Protein AF-T0ZSL2-F1 (afdb_monomer)

Radius of gyration: 18.86 Å; Cα contacts (8 Å, |Δi|>4): 238; chains: 1; bounding box: 42×36×49 Å

Organism: NCBI:txid410659

pLDDT: mean 97.15, std 1.71, range [87.56, 98.81]

Sequence (170 aa):
WWSWPEPLREREPAALRRLRHERVARIEQVRAEQFAFFVQWRRLQDYAHAHGVRLFGDLPFYIGPMSAETWTDREQFQLTPEGRPAAVAGVPPDYFCEGGQVWGNPLYDWTAMGRDGFAFWRARVRAQLGRVDLLRVDHFRAFAAHWAIPAGAPDARGGRWCPTPGHEVL

Solvent-accessible surface area (backbone atoms only — not comparable to full-atom values): 9456 Å² total; per-residue (Å²): 88,62,87,46,61,60,52,63,46,73,58,34,68,68,49,50,53,50,48,49,64,78,38,38,70,60,53,51,48,53,50,50,53,51,50,51,51,53,56,53,50,49,54,51,49,54,53,33,48,77,70,76,44,79,47,75,40,78,40,66,70,64,54,62,61,77,37,69,59,55,60,75,48,44,70,47,34,40,50,42,98,64,56,46,52,55,30,18,32,43,40,59,48,49,100,90,34,84,48,31,39,71,69,64,20,38,35,70,25,62,71,52,29,58,75,63,71,34,50,69,61,54,52,53,52,52,56,47,55,75,74,21,78,40,77,45,58,41,73,57,63,39,36,60,36,35,37,45,20,57,54,88,56,96,51,14,70,80,34,44,83,40,80,39,70,32,84,82,73,109

Secondary structure (DSSP, 8-state):
-TTS-HHHHTT-HHHHHHHHHHTHHHHHHHHHHHHHHHHHHHHHHHHHHHTTPPPEEEE-SSPPTTSHHHHH-GGGB-B-TTS-BSEEEEE---SS-TT-EEEEEEPB-HHHHHHTTSHHHHHHHHHHHTT-SEEEETTGGGGTEEEEEETT-SSSTT-EEEE--HHHH-

Foldseek 3Di:
DLPDDPCVQVVPVVVVVVCCVVCVVVVVVVVVVVVVVVVVLVVVCVVCVVVVHFFEEEAEQFDAQPDPCLRPVVLQFCADPSSAAQWFFWAADDPVHNQGDTPRTTHTPLVSCVVVLNVVLVVRVVVVCVRGVHYDYPPLCVQQWTWIGGPPDPGSHRTDTDGHPSVSSD

Structure (mmCIF, N/CA/C/O backbone):
data_AF-T0ZSL2-F1
#
_entry.id   AF-T0ZSL2-F1
#
loop_
_atom_site.group_PDB
_atom_site.id
_atom_site.type_symbol
_atom_site.label_atom_id
_atom_site.label_alt_id
_atom_site.label_comp_id
_atom_site.label_asym_id
_atom_site.label_entity_id
_atom_site.label_seq_id
_atom_site.pdbx_PDB_ins_code
_atom_site.Cartn_x
_atom_site.Cartn_y
_atom_site.Cartn_z
_atom_site.occupancy
_atom_site.B_iso_or_equiv
_atom_site.auth_seq_id
_atom_site.auth_comp_id
_atom_site.auth_asym_id
_atom_site.auth_atom_id
_atom_site.pdbx_PDB_model_num
ATOM 1 N N . TRP A 1 1 ? -2.399 -6.253 -13.277 1.00 94.69 1 TRP A N 1
ATOM 2 C CA . TRP A 1 1 ? -2.410 -5.186 -14.282 1.00 94.69 1 TRP A CA 1
ATOM 3 C C . TRP A 1 1 ? -1.218 -5.283 -15.238 1.00 94.69 1 TRP A C 1
ATOM 5 O O . TRP A 1 1 ? -1.398 -4.980 -16.406 1.00 94.69 1 TRP A O 1
ATOM 15 N N . TRP A 1 2 ? -0.037 -5.771 -14.828 1.00 93.50 2 TRP A N 1
ATOM 16 C CA . TRP A 1 2 ? 1.135 -5.883 -15.724 1.00 93.50 2 TRP A CA 1
ATOM 17 C C . TRP A 1 2 ? 0.959 -6.812 -16.946 1.0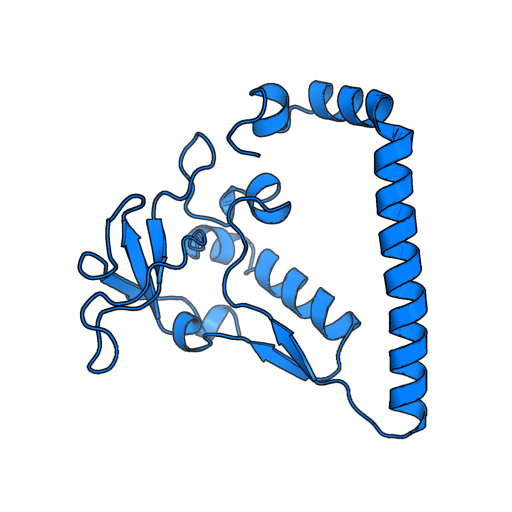0 93.50 2 TRP A C 1
ATOM 19 O O . TRP A 1 2 ? 1.734 -6.735 -17.893 1.00 93.50 2 TRP A O 1
ATOM 29 N N . SER A 1 3 ? -0.043 -7.699 -16.942 1.00 95.06 3 SER A N 1
ATOM 30 C CA . SER A 1 3 ? -0.406 -8.569 -18.074 1.00 95.06 3 SER A CA 1
ATOM 31 C C . SER A 1 3 ? -1.482 -7.980 -18.996 1.00 95.06 3 SER A C 1
ATOM 33 O O . SER A 1 3 ? -1.941 -8.657 -19.913 1.00 95.06 3 SER A O 1
ATOM 35 N N . TRP A 1 4 ? -1.947 -6.758 -18.731 1.00 96.56 4 TRP A N 1
ATOM 36 C CA . TRP A 1 4 ? -2.952 -6.091 -19.556 1.00 96.56 4 TRP A CA 1
ATOM 37 C C . TRP A 1 4 ? -2.354 -5.568 -20.867 1.00 96.56 4 TRP A C 1
ATOM 39 O O . TRP A 1 4 ? -1.136 -5.401 -20.951 1.00 96.56 4 TRP A O 1
ATOM 49 N N . PRO A 1 5 ? -3.200 -5.257 -21.871 1.00 96.75 5 PRO A N 1
ATOM 50 C CA . PRO A 1 5 ? -2.763 -4.512 -23.044 1.00 96.75 5 PRO A CA 1
ATOM 51 C C . PRO A 1 5 ? -2.008 -3.245 -22.639 1.00 96.75 5 PRO A C 1
ATOM 53 O O . PRO A 1 5 ? -2.444 -2.529 -21.732 1.00 96.75 5 PRO A O 1
ATOM 56 N N . GLU A 1 6 ? -0.905 -2.969 -23.330 1.00 96.88 6 GLU A N 1
ATOM 57 C CA . GLU A 1 6 ? 0.022 -1.880 -23.010 1.00 96.88 6 GLU A CA 1
ATOM 58 C C . GLU A 1 6 ? -0.673 -0.525 -22.791 1.00 96.88 6 GLU A C 1
ATOM 60 O O . GLU A 1 6 ? -0.442 0.056 -21.733 1.00 96.88 6 GLU A O 1
ATOM 65 N N . PRO A 1 7 ? -1.645 -0.083 -23.618 1.00 97.62 7 PRO A N 1
ATOM 66 C CA . PRO A 1 7 ? -2.317 1.197 -23.381 1.00 97.62 7 PRO A CA 1
ATOM 67 C C . PRO A 1 7 ? -3.048 1.293 -22.032 1.00 97.62 7 PRO A C 1
ATOM 69 O O . PRO A 1 7 ? -3.185 2.371 -21.458 1.00 97.62 7 PRO A O 1
ATOM 72 N N . LEU A 1 8 ? -3.535 0.168 -21.496 1.00 97.38 8 LEU A N 1
ATOM 73 C CA . LEU A 1 8 ? -4.165 0.117 -20.173 1.00 97.38 8 LEU A CA 1
ATOM 74 C C . LEU A 1 8 ? -3.129 -0.044 -19.059 1.00 97.38 8 LEU A C 1
ATOM 76 O O . LEU A 1 8 ? -3.284 0.550 -17.990 1.00 97.38 8 LEU A O 1
ATOM 80 N N . ARG A 1 9 ? -2.074 -0.827 -19.303 1.00 96.69 9 ARG A N 1
ATOM 81 C CA . ARG A 1 9 ? -0.959 -1.009 -18.367 1.00 96.69 9 ARG A CA 1
ATOM 82 C C . ARG A 1 9 ? -0.239 0.315 -18.105 1.00 96.69 9 ARG A C 1
ATOM 84 O O . ARG A 1 9 ? -0.076 0.679 -16.946 1.00 96.69 9 ARG A O 1
ATOM 91 N N . GLU A 1 10 ? 0.078 1.053 -19.167 1.00 96.12 10 GLU A N 1
ATOM 92 C CA . GLU A 1 10 ? 0.742 2.364 -19.143 1.00 96.12 10 GLU A CA 1
ATOM 93 C C . GLU A 1 10 ? -0.221 3.530 -18.899 1.00 96.12 10 GLU A C 1
ATOM 95 O O . GLU A 1 10 ? 0.191 4.686 -18.855 1.00 96.12 10 GLU A O 1
ATOM 100 N N . ARG A 1 11 ? -1.512 3.237 -18.687 1.00 96.75 11 ARG A N 1
ATOM 101 C CA . ARG A 1 11 ? -2.522 4.228 -18.287 1.00 96.75 11 ARG A CA 1
ATOM 102 C C . ARG A 1 11 ? -2.679 5.365 -19.296 1.00 96.75 11 ARG A C 1
ATOM 104 O O . ARG A 1 11 ? -2.933 6.509 -18.918 1.00 96.75 11 ARG A O 1
ATOM 111 N N . GLU A 1 12 ? -2.601 5.047 -20.583 1.00 98.06 12 GLU A N 1
ATOM 112 C CA . GLU A 1 12 ? -2.779 6.031 -21.641 1.00 98.06 12 GLU A CA 1
ATOM 113 C C . GLU A 1 12 ? -4.151 6.719 -21.518 1.00 98.06 12 GLU A C 1
ATOM 115 O O . GLU A 1 12 ? -5.191 6.043 -21.480 1.00 98.06 12 GLU A O 1
ATOM 120 N N . PRO A 1 13 ? -4.211 8.065 -21.507 1.00 98.31 13 PRO A N 1
ATOM 121 C CA . PRO A 1 13 ? -5.460 8.782 -21.266 1.00 98.31 13 PRO A CA 1
ATOM 122 C C . PRO A 1 13 ? -6.590 8.409 -22.234 1.00 98.31 13 PRO A C 1
ATOM 124 O O . PRO A 1 13 ? -7.752 8.342 -21.831 1.00 98.31 13 PRO A O 1
ATOM 127 N N . ALA A 1 14 ? -6.275 8.153 -23.507 1.00 98.31 14 ALA A N 1
ATOM 128 C CA . ALA A 1 14 ? -7.265 7.754 -24.505 1.00 98.31 14 ALA A CA 1
ATOM 129 C C . ALA A 1 14 ? -7.845 6.358 -24.219 1.00 98.31 14 ALA A C 1
ATOM 131 O O . ALA A 1 14 ? -9.068 6.191 -24.229 1.00 98.31 14 ALA A O 1
ATOM 132 N N . ALA A 1 15 ? -6.991 5.385 -23.892 1.00 98.31 15 ALA A N 1
ATOM 133 C CA . ALA A 1 15 ? -7.405 4.027 -23.555 1.00 98.31 15 ALA A CA 1
ATOM 134 C C . ALA A 1 15 ? -8.255 3.995 -22.275 1.00 98.31 15 ALA A C 1
ATOM 136 O O . ALA A 1 15 ? -9.305 3.352 -22.246 1.00 98.31 15 ALA A O 1
ATOM 137 N N . LEU A 1 16 ? -7.870 4.758 -21.245 1.00 98.12 16 LEU A N 1
ATOM 138 C CA . LEU A 1 16 ? -8.644 4.868 -20.004 1.00 98.12 16 LEU A CA 1
ATOM 139 C C . LEU A 1 16 ? -10.000 5.548 -20.208 1.00 98.12 16 LEU A C 1
ATOM 141 O O . LEU A 1 16 ? -10.999 5.100 -19.641 1.00 98.12 16 LEU A O 1
ATOM 145 N N . ARG A 1 17 ? -10.067 6.609 -21.026 1.00 98.31 17 ARG A N 1
ATOM 146 C CA . ARG A 1 17 ? -11.348 7.240 -21.385 1.00 98.31 17 ARG A CA 1
ATOM 147 C C . ARG A 1 17 ? -12.253 6.255 -22.109 1.00 98.31 17 ARG A C 1
ATOM 149 O O . ARG A 1 17 ? -13.424 6.155 -21.752 1.00 98.31 17 ARG A O 1
ATOM 156 N N . ARG A 1 18 ? -11.726 5.515 -23.084 1.00 98.19 18 ARG A N 1
ATOM 157 C CA . ARG A 1 18 ? -12.486 4.492 -23.809 1.00 98.19 18 ARG A CA 1
ATOM 158 C C . ARG A 1 18 ? -13.008 3.412 -22.859 1.00 98.19 18 ARG A C 1
ATOM 160 O O . ARG A 1 18 ? -14.212 3.179 -22.821 1.00 98.19 18 ARG A O 1
ATOM 167 N N . LEU A 1 19 ? -12.137 2.844 -22.024 1.00 97.50 19 LEU A N 1
ATOM 168 C CA . LEU A 1 19 ? -12.512 1.818 -21.050 1.00 97.50 19 LEU A CA 1
ATOM 169 C C . LEU A 1 19 ? -13.580 2.321 -20.071 1.00 97.50 19 LEU A C 1
ATOM 171 O O . LEU A 1 19 ? -14.507 1.584 -19.743 1.00 97.50 19 LEU A O 1
ATOM 175 N N . ARG A 1 20 ? -13.484 3.580 -19.623 1.00 97.31 20 ARG A N 1
ATOM 176 C CA . ARG A 1 20 ? -14.484 4.195 -18.739 1.00 97.31 20 ARG A CA 1
ATOM 177 C C . ARG A 1 20 ? -15.872 4.226 -19.379 1.00 97.31 20 ARG A C 1
ATOM 179 O O . ARG A 1 20 ? -16.838 3.950 -18.676 1.00 97.31 20 ARG A O 1
ATOM 186 N N . HIS A 1 21 ? -15.972 4.529 -20.674 1.00 97.94 21 HIS A N 1
ATOM 187 C CA . HIS A 1 21 ? -17.248 4.490 -21.394 1.00 97.94 21 HIS A CA 1
ATOM 188 C C . HIS A 1 21 ? -17.732 3.046 -21.586 1.00 97.94 21 HIS A C 1
ATOM 190 O O . HIS A 1 21 ? -18.866 2.729 -21.242 1.00 97.94 21 HIS A O 1
ATOM 196 N N . GLU A 1 22 ? -16.862 2.148 -22.057 1.00 98.25 22 GLU A N 1
ATOM 197 C CA . GLU A 1 22 ? -17.207 0.741 -22.326 1.00 98.25 22 GLU A CA 1
ATOM 198 C C . GLU A 1 22 ? -17.607 -0.042 -21.066 1.00 98.25 22 GLU A C 1
ATOM 200 O O . GLU A 1 22 ? -18.389 -0.990 -21.131 1.00 98.25 22 GLU A O 1
ATOM 205 N N . ARG A 1 23 ? -17.055 0.327 -19.905 1.00 97.94 23 ARG A N 1
ATOM 206 C CA . ARG A 1 23 ? -17.269 -0.356 -18.622 1.00 97.94 23 ARG A CA 1
ATOM 207 C C . ARG A 1 23 ? -18.025 0.496 -17.609 1.00 97.94 23 ARG A C 1
ATOM 209 O O . ARG A 1 23 ? -17.987 0.171 -16.423 1.00 97.94 23 ARG A O 1
ATOM 216 N N . VAL A 1 24 ? -18.731 1.542 -18.051 1.00 98.38 24 VAL A N 1
ATOM 217 C CA . VAL A 1 24 ? -19.424 2.491 -17.163 1.00 98.38 24 VAL A CA 1
ATOM 218 C C . VAL A 1 24 ? -20.317 1.782 -16.145 1.00 98.38 24 VAL A C 1
ATOM 2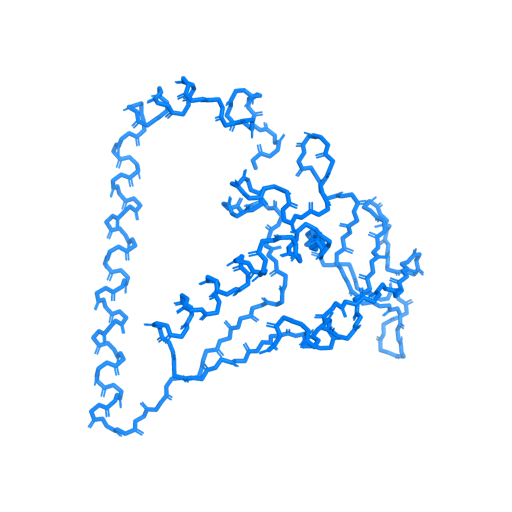20 O O . VAL A 1 24 ? -20.169 2.017 -14.952 1.00 98.38 24 VAL A O 1
ATOM 223 N N . ALA A 1 25 ? -21.140 0.821 -16.577 1.00 98.44 25 ALA A N 1
ATOM 224 C CA . ALA A 1 25 ? -22.030 0.081 -15.683 1.00 98.44 25 ALA A CA 1
ATOM 225 C C . ALA A 1 25 ? -21.263 -0.666 -14.577 1.00 98.44 25 ALA A C 1
ATOM 227 O O . ALA A 1 25 ? -21.647 -0.617 -13.412 1.00 98.44 25 ALA A O 1
ATOM 228 N N . ARG A 1 26 ? -20.136 -1.310 -14.917 1.00 98.44 26 ARG A N 1
ATOM 229 C CA . ARG A 1 26 ? -19.309 -2.026 -13.935 1.00 98.44 26 ARG A CA 1
ATOM 230 C C . ARG A 1 26 ? -18.594 -1.066 -12.986 1.00 98.44 26 ARG A C 1
ATOM 232 O O . ARG A 1 26 ? -18.475 -1.364 -11.803 1.00 98.44 26 ARG A O 1
ATOM 239 N N . ILE A 1 27 ? -18.117 0.070 -13.490 1.00 98.31 27 ILE A N 1
ATOM 240 C CA . ILE A 1 27 ? -17.470 1.102 -12.671 1.00 98.31 27 ILE A CA 1
ATOM 241 C C . ILE A 1 27 ? -18.474 1.696 -11.679 1.00 98.31 27 ILE A C 1
ATOM 243 O O . ILE A 1 27 ? -18.154 1.813 -10.499 1.00 98.31 27 ILE A O 1
ATOM 247 N N . GLU A 1 28 ? -19.684 2.027 -12.132 1.00 98.50 28 GLU A N 1
ATOM 248 C CA . GLU A 1 28 ? -20.743 2.542 -11.260 1.00 98.50 28 GLU A CA 1
ATOM 249 C C . GLU A 1 28 ? -21.205 1.500 -10.242 1.00 98.50 28 GLU A C 1
ATOM 251 O O . GLU A 1 28 ? -21.417 1.840 -9.081 1.00 98.50 28 GLU A O 1
ATOM 256 N N . GLN A 1 29 ? -21.255 0.220 -10.618 1.00 98.69 29 GLN A N 1
ATOM 257 C CA . GLN A 1 29 ? -21.521 -0.851 -9.662 1.00 98.69 29 GLN A CA 1
ATOM 258 C C . GLN A 1 29 ? -20.465 -0.885 -8.544 1.00 98.69 29 GLN A C 1
ATOM 260 O O . GLN A 1 29 ? -20.823 -0.857 -7.371 1.00 98.69 29 GLN A O 1
ATOM 265 N N . VAL A 1 30 ? -19.170 -0.885 -8.883 1.00 98.56 30 VAL A N 1
ATOM 266 C CA . VAL A 1 30 ? -18.093 -0.880 -7.874 1.00 98.56 30 VAL A CA 1
ATOM 267 C C . VAL A 1 30 ? -18.153 0.384 -7.008 1.00 98.56 30 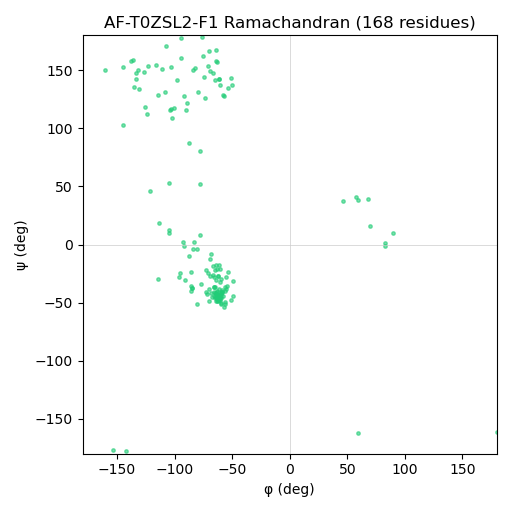VAL A C 1
ATOM 269 O O . VAL A 1 30 ? -17.943 0.316 -5.799 1.00 98.56 30 VAL A O 1
ATOM 272 N N . ARG A 1 31 ? -18.484 1.545 -7.588 1.00 98.56 31 ARG A N 1
ATOM 273 C CA . ARG A 1 31 ? -18.694 2.791 -6.830 1.00 98.56 31 ARG A CA 1
ATOM 274 C C . ARG A 1 31 ? -19.849 2.666 -5.840 1.00 98.56 31 ARG A C 1
ATOM 276 O O . ARG A 1 31 ? -19.691 3.075 -4.693 1.00 98.56 31 ARG A O 1
ATOM 283 N N . ALA A 1 32 ? -20.971 2.085 -6.260 1.00 98.75 32 ALA A N 1
ATOM 284 C CA . ALA A 1 32 ? -22.125 1.850 -5.401 1.00 98.75 32 ALA A CA 1
ATOM 285 C C . ALA A 1 32 ? -21.803 0.861 -4.269 1.00 98.75 32 ALA A C 1
ATOM 287 O O . ALA A 1 32 ? -22.173 1.109 -3.123 1.00 98.75 32 ALA A O 1
ATOM 288 N N . GLU A 1 33 ? -21.060 -0.210 -4.560 1.00 98.81 33 GLU A N 1
ATOM 289 C CA . GLU A 1 33 ? -20.581 -1.179 -3.564 1.00 98.81 33 GLU A CA 1
ATOM 290 C C . GLU A 1 33 ? -19.680 -0.503 -2.517 1.00 98.81 33 GLU A C 1
ATOM 292 O O . GLU A 1 33 ? -19.899 -0.659 -1.314 1.00 98.81 33 GLU A O 1
ATOM 297 N N . GLN A 1 34 ? -18.71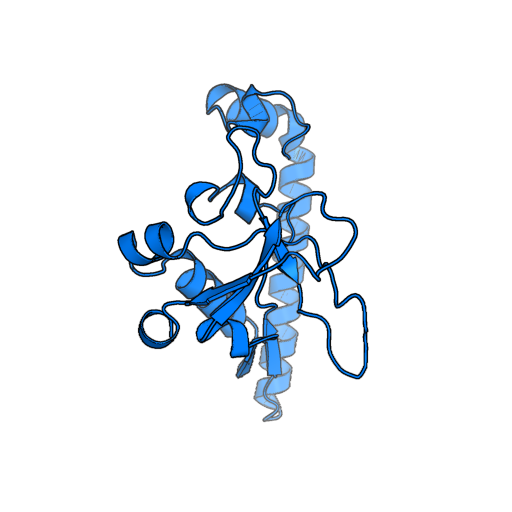1 0.311 -2.953 1.00 98.56 34 GLN A N 1
ATOM 298 C CA . GLN A 1 34 ? -17.857 1.080 -2.042 1.00 98.56 34 GLN A CA 1
ATOM 299 C C . GLN A 1 34 ? -18.674 2.083 -1.219 1.00 98.56 34 GLN A C 1
ATOM 301 O O . GLN A 1 34 ? -18.515 2.147 -0.002 1.00 98.56 34 GLN A O 1
ATOM 306 N N . PHE A 1 35 ? -19.588 2.831 -1.843 1.00 98.62 35 PHE A N 1
ATOM 307 C CA . PHE A 1 35 ? -20.475 3.758 -1.138 1.00 98.62 35 PHE A CA 1
ATOM 308 C C . PHE A 1 35 ? -21.286 3.044 -0.049 1.00 98.62 35 PHE A C 1
ATOM 310 O O . PHE A 1 35 ? -21.284 3.483 1.101 1.00 98.62 35 PHE A O 1
ATOM 317 N N . ALA A 1 36 ? -21.922 1.918 -0.381 1.00 98.81 36 ALA A N 1
ATOM 318 C CA . ALA A 1 36 ? -22.697 1.129 0.570 1.00 98.81 36 ALA A CA 1
ATOM 319 C C . ALA A 1 36 ? -21.835 0.645 1.745 1.00 98.81 36 ALA A C 1
ATOM 321 O O . ALA A 1 36 ? -22.251 0.791 2.897 1.00 98.81 36 ALA A O 1
ATOM 322 N N . PHE A 1 37 ? -20.622 0.151 1.470 1.00 98.69 37 PHE A N 1
ATOM 323 C CA . PHE A 1 37 ? -19.660 -0.228 2.505 1.00 98.69 37 PHE A CA 1
ATOM 324 C C . PHE A 1 37 ? -19.368 0.938 3.456 1.00 98.69 37 PHE A C 1
ATOM 326 O O . PHE A 1 37 ? -19.510 0.788 4.666 1.00 98.69 37 PHE A O 1
ATOM 333 N N . PHE A 1 38 ? -19.021 2.119 2.934 1.00 98.19 38 PHE A N 1
ATOM 334 C CA . PHE A 1 38 ? -18.683 3.271 3.775 1.00 98.19 38 PHE A CA 1
ATOM 335 C C . PHE A 1 38 ? -19.871 3.794 4.585 1.00 98.19 38 PHE A C 1
ATOM 337 O O . PHE A 1 38 ? -19.690 4.182 5.739 1.00 98.19 38 PHE A O 1
ATOM 344 N N . VAL A 1 39 ? -21.084 3.771 4.023 1.00 98.56 39 VAL A N 1
ATOM 345 C CA . VAL A 1 39 ? -22.308 4.144 4.750 1.00 98.56 39 VAL A CA 1
ATOM 346 C C . VAL A 1 39 ? -22.550 3.196 5.921 1.00 98.56 39 VAL A C 1
ATOM 348 O O . VAL A 1 39 ? -22.810 3.643 7.038 1.00 98.56 39 VAL A O 1
ATOM 351 N N . GLN A 1 40 ? -22.465 1.887 5.685 1.00 98.75 40 GLN A N 1
ATOM 352 C CA . GLN A 1 40 ? -22.691 0.888 6.727 1.00 98.75 40 GLN A CA 1
ATOM 353 C C . GLN A 1 40 ? -21.579 0.908 7.780 1.00 98.75 40 GLN A C 1
ATOM 355 O O . GLN A 1 40 ? -21.869 0.868 8.974 1.00 98.75 40 GLN A O 1
ATOM 360 N N . TRP A 1 41 ? -20.323 1.044 7.352 1.00 98.62 41 TRP A N 1
ATOM 361 C CA . TRP A 1 41 ? -19.175 1.125 8.248 1.00 98.62 41 TRP A CA 1
ATOM 362 C C . TRP A 1 41 ? -19.244 2.347 9.164 1.00 98.62 41 TRP A C 1
ATOM 364 O O . TRP A 1 41 ? -19.022 2.221 10.365 1.00 98.62 41 TRP A O 1
ATOM 374 N N . ARG A 1 42 ? -19.619 3.520 8.630 1.00 98.31 42 ARG A N 1
ATOM 375 C CA . ARG A 1 42 ? -19.805 4.721 9.453 1.00 98.31 42 ARG A CA 1
ATOM 376 C C . ARG A 1 42 ? -20.889 4.506 10.508 1.00 98.31 42 ARG A C 1
ATOM 378 O O . ARG A 1 42 ? -20.640 4.786 11.670 1.00 98.31 42 ARG A O 1
ATOM 385 N N . ARG A 1 43 ? -22.041 3.932 10.138 1.00 98.62 43 ARG A N 1
ATOM 386 C CA . ARG A 1 43 ? -23.117 3.622 11.101 1.00 98.62 43 ARG A CA 1
ATOM 387 C C . ARG A 1 43 ? -22.649 2.686 12.218 1.00 98.62 43 ARG A C 1
ATOM 389 O O . ARG A 1 43 ? -23.021 2.886 13.369 1.00 98.62 43 ARG A O 1
ATOM 396 N N . LEU A 1 44 ? -21.841 1.678 11.884 1.00 98.62 44 LEU A N 1
ATOM 397 C CA . LEU A 1 44 ? -21.248 0.777 12.872 1.00 98.62 44 LEU A CA 1
ATOM 398 C C . LEU A 1 44 ? -20.287 1.521 13.806 1.00 98.62 44 LEU A C 1
ATOM 400 O O . LEU A 1 44 ? -20.343 1.323 15.018 1.00 98.62 44 LEU A O 1
ATOM 404 N N . GLN A 1 45 ? -19.424 2.374 13.253 1.00 98.31 45 GLN A N 1
ATOM 405 C CA . GLN A 1 45 ? -18.487 3.173 14.036 1.00 98.31 45 GLN A CA 1
ATOM 406 C C . GLN A 1 45 ? -19.221 4.134 14.978 1.00 98.31 45 GLN A C 1
ATOM 408 O O . GLN A 1 45 ? -18.923 4.143 16.168 1.00 98.31 45 GLN A O 1
ATOM 413 N N . ASP A 1 46 ? -20.228 4.857 14.484 1.00 98.50 46 ASP A N 1
ATOM 414 C CA . ASP A 1 46 ? -21.044 5.771 15.290 1.00 98.50 46 ASP A CA 1
ATOM 415 C C . ASP A 1 46 ? -21.741 5.019 16.437 1.00 98.50 46 ASP A C 1
ATOM 417 O O . ASP A 1 46 ? -21.767 5.485 17.577 1.00 98.50 46 ASP A O 1
ATOM 421 N N . TYR A 1 47 ? -22.262 3.818 16.161 1.00 98.75 47 TYR A N 1
ATOM 422 C CA . TYR A 1 47 ? -22.863 2.962 17.183 1.00 98.75 47 TYR A CA 1
ATOM 423 C C . TYR A 1 47 ? -21.840 2.508 18.231 1.00 98.75 47 TYR A C 1
ATOM 425 O O . TYR A 1 47 ? -22.123 2.571 19.427 1.00 98.75 47 TYR A O 1
ATOM 433 N N . ALA A 1 48 ? -20.650 2.071 17.809 1.00 98.69 48 ALA A N 1
ATOM 434 C CA . ALA A 1 48 ? -19.573 1.689 18.719 1.00 98.69 48 ALA A CA 1
ATOM 435 C C . ALA A 1 48 ? -19.169 2.869 19.621 1.00 98.69 48 ALA A C 1
ATOM 437 O O . ALA A 1 48 ? -19.105 2.723 20.844 1.00 98.69 48 ALA A O 1
ATOM 438 N N . HIS A 1 49 ? -18.998 4.056 19.036 1.00 98.44 49 HIS A N 1
ATOM 439 C CA . HIS A 1 49 ? -18.644 5.285 19.748 1.00 98.44 49 HIS A CA 1
ATOM 440 C C . HIS A 1 49 ? -19.715 5.708 20.753 1.00 98.44 49 HIS A C 1
ATOM 442 O O . HIS A 1 49 ? -19.375 6.060 21.882 1.00 98.44 49 HIS A O 1
ATOM 448 N N . ALA A 1 50 ? -20.999 5.591 20.399 1.00 98.69 50 ALA A N 1
ATOM 449 C CA . ALA A 1 50 ? -22.112 5.856 21.315 1.00 98.69 50 ALA A CA 1
ATOM 450 C C . ALA A 1 50 ? -22.108 4.943 22.559 1.00 98.69 50 ALA A C 1
ATOM 452 O O . ALA A 1 50 ? -22.676 5.305 23.586 1.00 98.69 50 ALA A O 1
ATOM 453 N N . HIS A 1 51 ? -21.434 3.791 22.488 1.00 98.69 51 HIS A N 1
ATOM 454 C CA . HIS A 1 51 ? -21.268 2.841 23.592 1.00 98.69 51 HIS A CA 1
ATOM 455 C C . HIS A 1 51 ? -19.858 2.871 24.208 1.00 98.69 51 HIS A C 1
ATOM 457 O O . HIS A 1 51 ? -19.492 1.970 24.960 1.00 98.69 51 HIS A O 1
ATOM 463 N N . GLY A 1 52 ? -19.043 3.883 23.890 1.00 98.50 52 GLY A N 1
ATOM 464 C CA . GLY A 1 52 ? -17.680 4.015 24.413 1.00 98.50 52 GLY A CA 1
ATOM 465 C C . GLY A 1 52 ? -16.688 2.973 23.877 1.00 98.50 52 GLY A C 1
ATOM 466 O O . GLY A 1 52 ? -15.608 2.806 24.443 1.00 98.50 52 GLY A O 1
ATOM 467 N N . VAL A 1 53 ? -17.027 2.272 22.792 1.00 98.69 53 VAL A N 1
ATOM 468 C CA . VAL A 1 53 ? -16.164 1.275 22.147 1.00 98.69 53 VAL A CA 1
ATOM 469 C C . VAL A 1 53 ? -15.338 1.947 21.056 1.00 98.69 53 VAL A C 1
ATOM 471 O O . VAL A 1 53 ? -15.885 2.586 20.163 1.00 98.69 53 VAL A O 1
ATOM 474 N N . ARG A 1 54 ? -14.014 1.761 21.100 1.00 98.38 54 ARG A N 1
ATOM 475 C CA . ARG A 1 54 ? -13.092 2.191 20.038 1.00 98.38 54 ARG A CA 1
ATOM 476 C C . ARG A 1 54 ? -12.754 1.034 19.106 1.00 98.38 54 ARG A C 1
ATOM 478 O O . ARG A 1 54 ? -12.544 -0.090 19.559 1.00 98.38 54 ARG A O 1
ATOM 485 N N . LEU A 1 55 ? -12.658 1.323 17.816 1.00 98.50 55 LEU A N 1
ATOM 486 C CA . LEU A 1 55 ? -12.295 0.366 16.780 1.00 98.50 55 LEU A CA 1
ATOM 487 C C . LEU A 1 55 ? -10.777 0.347 16.590 1.00 98.50 55 LEU A C 1
ATOM 489 O O . LEU A 1 55 ? -10.167 1.367 16.263 1.00 98.50 55 LEU A O 1
ATOM 493 N N . PHE A 1 56 ? -10.174 -0.828 16.763 1.00 98.44 56 PHE A N 1
ATOM 494 C CA . PHE A 1 56 ? -8.757 -1.059 16.498 1.00 98.44 56 PHE A CA 1
ATOM 495 C C . PHE A 1 56 ? -8.597 -1.780 15.159 1.00 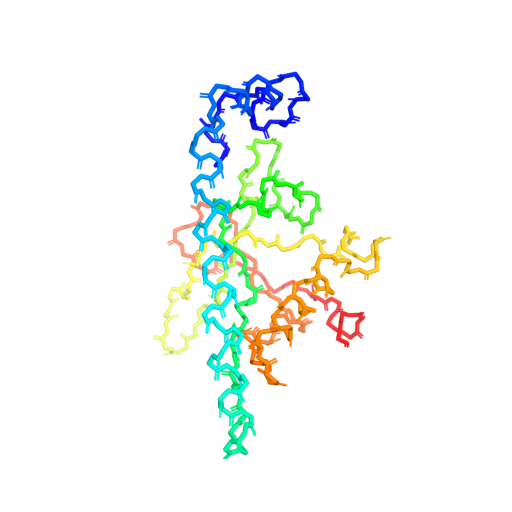98.44 56 PHE A C 1
ATOM 497 O O . PHE 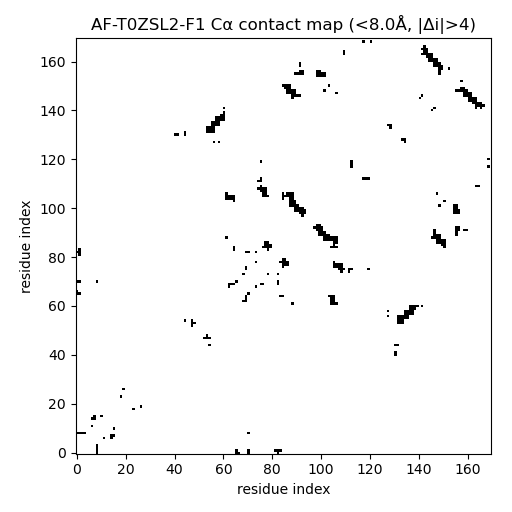A 1 56 ? -8.972 -2.943 15.025 1.00 98.44 56 PHE A O 1
ATOM 504 N N . GLY A 1 57 ? -8.090 -1.065 14.157 1.00 98.12 57 GLY A N 1
ATOM 505 C CA . GLY A 1 57 ? -7.855 -1.603 12.824 1.00 98.12 57 GLY A CA 1
ATOM 506 C C . GLY A 1 57 ? -6.437 -2.106 12.616 1.00 98.12 57 GLY A C 1
ATOM 507 O O . GLY A 1 57 ? -5.559 -1.970 13.468 1.00 98.12 57 GLY A O 1
ATOM 508 N N . ASP A 1 58 ? -6.220 -2.640 11.422 1.00 98.25 58 ASP A N 1
ATOM 509 C CA . ASP A 1 58 ? -4.957 -3.227 11.008 1.00 98.25 58 ASP A CA 1
ATOM 510 C C . ASP A 1 58 ? -4.584 -2.760 9.601 1.00 98.25 58 ASP A C 1
ATOM 512 O O . ASP A 1 58 ? -5.423 -2.705 8.696 1.00 98.25 58 ASP A O 1
ATOM 516 N N . LEU A 1 59 ? -3.321 -2.389 9.431 1.00 97.69 59 LEU A N 1
ATOM 517 C CA . LEU A 1 59 ? -2.753 -1.922 8.183 1.00 97.69 59 LEU A CA 1
ATOM 518 C C . LEU A 1 59 ? -1.559 -2.789 7.818 1.00 97.69 59 LEU A C 1
ATOM 520 O O . LEU A 1 59 ? -0.512 -2.665 8.460 1.00 97.69 59 LEU A O 1
ATOM 524 N N . PRO A 1 60 ? -1.667 -3.586 6.744 1.00 98.06 60 PRO A N 1
ATOM 525 C CA . PRO A 1 60 ? -0.524 -4.350 6.316 1.00 98.06 60 PRO A CA 1
ATOM 526 C C . PRO A 1 60 ? 0.662 -3.491 5.912 1.00 98.06 60 PRO A C 1
ATOM 528 O O . PRO A 1 60 ? 0.456 -2.445 5.303 1.00 98.06 60 PRO A O 1
ATOM 531 N N . PHE A 1 61 ? 1.903 -3.876 6.200 1.00 97.94 61 PHE A N 1
ATOM 532 C CA . PHE A 1 61 ? 3.038 -3.040 5.817 1.00 97.94 61 PHE A CA 1
ATOM 533 C C . PHE A 1 61 ? 3.119 -2.928 4.305 1.00 97.94 61 PHE A C 1
ATOM 535 O O . PHE A 1 61 ? 3.179 -1.818 3.788 1.00 97.94 61 PHE A O 1
ATOM 542 N N . TYR A 1 62 ? 3.047 -4.056 3.601 1.00 98.19 62 TYR A N 1
ATOM 543 C CA . TYR A 1 62 ? 3.144 -4.121 2.149 1.00 98.19 62 TYR A CA 1
ATOM 544 C C . TYR A 1 62 ? 1.782 -4.116 1.451 1.00 98.19 62 TYR A C 1
ATOM 546 O O . TYR A 1 62 ? 0.741 -4.428 2.030 1.00 98.19 62 TYR A O 1
ATOM 554 N N . ILE A 1 63 ? 1.808 -3.778 0.165 1.00 97.06 63 ILE A N 1
ATOM 555 C CA . ILE A 1 63 ? 0.648 -3.781 -0.728 1.00 97.06 63 ILE A CA 1
ATOM 556 C C . ILE A 1 63 ? 0.692 -5.011 -1.638 1.00 97.06 63 ILE A C 1
ATOM 558 O O . ILE A 1 63 ? 1.754 -5.568 -1.908 1.00 97.06 63 ILE A O 1
ATOM 562 N N . GLY A 1 64 ? -0.465 -5.485 -2.099 1.00 96.38 64 GLY A N 1
ATOM 563 C CA . GLY A 1 64 ? -0.527 -6.578 -3.068 1.00 96.38 64 GLY A CA 1
ATOM 564 C C . GLY A 1 64 ? 0.085 -6.166 -4.416 1.00 96.38 64 GLY A C 1
ATOM 565 O O . GLY A 1 64 ? -0.143 -5.042 -4.864 1.00 96.38 64 GLY A O 1
ATOM 566 N N . PRO A 1 65 ? 0.814 -7.055 -5.110 1.00 94.50 65 PRO A N 1
ATOM 567 C CA . PRO A 1 65 ? 1.517 -6.688 -6.337 1.00 94.50 65 PRO A CA 1
ATOM 568 C C . PRO A 1 65 ? 0.553 -6.436 -7.516 1.00 94.50 65 PRO A C 1
ATOM 570 O O . PRO A 1 65 ? 0.859 -5.675 -8.424 1.00 94.50 65 PRO A O 1
ATOM 573 N N . MET A 1 66 ? -0.649 -7.021 -7.487 1.00 95.38 66 MET A N 1
ATOM 574 C CA . MET A 1 66 ? -1.714 -6.814 -8.478 1.00 95.38 66 MET A CA 1
ATOM 575 C C . MET A 1 66 ? -2.826 -5.916 -7.917 1.00 95.38 66 MET A C 1
ATOM 577 O O . MET A 1 66 ? -3.995 -6.297 -7.918 1.00 95.38 66 MET A O 1
ATOM 581 N N . SER A 1 67 ? -2.458 -4.742 -7.408 1.00 96.75 67 SER A N 1
ATOM 582 C CA . SER A 1 67 ? -3.371 -3.776 -6.773 1.00 96.75 67 SER A CA 1
ATOM 583 C C . SER A 1 67 ? -3.624 -2.542 -7.643 1.00 96.75 67 SER A C 1
ATOM 585 O O . SER A 1 67 ? -2.970 -2.352 -8.670 1.00 96.75 67 SER A O 1
ATOM 587 N N . ALA A 1 68 ? -4.584 -1.707 -7.234 1.00 97.00 68 ALA A N 1
ATOM 588 C CA . ALA A 1 68 ? -4.806 -0.414 -7.869 1.00 97.00 68 ALA A CA 1
ATOM 589 C C . ALA A 1 68 ? -3.599 0.504 -7.645 1.00 97.00 68 ALA A C 1
ATOM 591 O O . ALA A 1 68 ? -3.118 1.080 -8.606 1.00 97.00 68 ALA A O 1
ATOM 592 N N . GLU A 1 69 ? -3.063 0.543 -6.425 1.00 97.00 69 GLU A N 1
ATOM 593 C CA . GLU A 1 69 ? -1.945 1.397 -6.014 1.00 97.00 69 GLU A CA 1
ATOM 594 C C . GLU A 1 69 ? -0.669 1.075 -6.796 1.00 97.00 69 GLU A C 1
ATOM 596 O O . GLU A 1 69 ? -0.033 1.960 -7.353 1.00 97.00 69 GLU A O 1
ATOM 601 N N . THR A 1 70 ? -0.323 -0.211 -6.926 1.00 97.00 70 THR A N 1
ATOM 602 C CA . THR A 1 70 ? 0.851 -0.613 -7.728 1.00 97.00 70 THR A CA 1
ATOM 603 C C . THR A 1 70 ? 0.687 -0.304 -9.213 1.00 97.00 70 THR A C 1
ATOM 605 O O . THR A 1 70 ? 1.685 -0.190 -9.912 1.00 97.00 70 THR A O 1
ATOM 608 N N . TRP A 1 71 ? -0.548 -0.154 -9.701 1.00 97.81 71 TRP A N 1
ATOM 609 C CA . TRP A 1 71 ? -0.833 0.267 -11.070 1.00 97.81 71 TRP A CA 1
ATOM 610 C C . TRP A 1 71 ? -0.838 1.792 -11.227 1.00 97.81 71 TRP A C 1
ATOM 612 O O . TRP A 1 71 ? -0.377 2.291 -12.251 1.00 97.81 71 TRP A O 1
ATOM 622 N N . THR A 1 72 ? -1.388 2.530 -10.260 1.00 96.81 72 THR A N 1
ATOM 623 C CA . THR A 1 72 ? -1.599 3.984 -10.336 1.00 96.81 72 THR A CA 1
ATOM 624 C C . THR A 1 72 ? -0.392 4.797 -9.908 1.00 96.81 72 THR A C 1
ATOM 626 O O . THR A 1 72 ? -0.153 5.828 -10.525 1.00 96.81 72 THR A O 1
ATOM 629 N N . ASP A 1 73 ? 0.353 4.323 -8.912 1.00 96.38 73 ASP A N 1
ATOM 630 C CA . ASP A 1 73 ? 1.427 5.042 -8.218 1.00 96.38 73 ASP A CA 1
ATOM 631 C C . ASP A 1 73 ? 2.746 4.265 -8.358 1.00 96.38 73 ASP A C 1
ATOM 633 O O . ASP A 1 73 ? 3.450 3.990 -7.385 1.00 96.38 73 ASP A O 1
ATOM 637 N N . ARG A 1 74 ? 3.047 3.820 -9.586 1.00 96.12 74 ARG A N 1
ATOM 638 C CA . ARG A 1 74 ? 4.151 2.892 -9.895 1.00 96.12 74 ARG A CA 1
ATOM 639 C C . ARG A 1 74 ? 5.497 3.377 -9.369 1.00 96.12 74 ARG A C 1
ATOM 641 O O . ARG A 1 74 ? 6.292 2.551 -8.935 1.00 96.12 74 ARG A O 1
ATOM 648 N N . GLU A 1 75 ? 5.743 4.685 -9.395 1.00 96.56 75 GLU A N 1
ATOM 649 C CA . GLU A 1 75 ? 6.985 5.296 -8.917 1.00 96.56 75 GLU A CA 1
ATOM 650 C C . GLU A 1 75 ? 7.227 5.123 -7.414 1.00 96.56 75 GLU A C 1
ATOM 652 O O . GLU A 1 75 ? 8.358 5.266 -6.966 1.00 96.56 75 GLU A O 1
ATOM 657 N N . GLN A 1 76 ? 6.195 4.792 -6.636 1.00 98.12 76 GLN A N 1
ATOM 658 C CA . GLN A 1 76 ? 6.302 4.564 -5.193 1.00 98.12 76 GLN A CA 1
ATOM 659 C C . GLN A 1 76 ? 6.828 3.153 -4.866 1.00 98.12 76 GLN A C 1
ATOM 661 O O . GLN A 1 76 ? 7.038 2.810 -3.700 1.00 98.12 76 GLN A O 1
ATOM 666 N N . PHE A 1 77 ? 7.035 2.305 -5.878 1.00 98.31 77 PHE A N 1
ATOM 667 C CA . PHE A 1 77 ? 7.388 0.897 -5.724 1.00 98.31 77 PHE A CA 1
ATOM 668 C C . PHE A 1 77 ? 8.580 0.511 -6.607 1.00 98.31 77 PHE A C 1
ATOM 670 O O . PHE A 1 77 ? 8.764 1.018 -7.710 1.00 98.31 77 PHE A O 1
ATOM 677 N N . GLN A 1 78 ? 9.363 -0.470 -6.156 1.00 97.69 78 GLN A N 1
ATOM 678 C CA . GLN A 1 78 ? 10.485 -1.033 -6.910 1.00 97.69 78 GLN A CA 1
ATOM 679 C C . GLN A 1 78 ? 9.984 -2.011 -7.984 1.00 97.69 78 GLN A C 1
ATOM 681 O O . GLN A 1 78 ? 9.981 -3.235 -7.798 1.00 97.69 78 GLN A O 1
ATOM 686 N N . LEU A 1 79 ? 9.529 -1.462 -9.109 1.00 97.50 79 LEU A N 1
ATOM 687 C CA . LEU A 1 79 ? 8.972 -2.211 -10.234 1.00 97.50 79 LEU A CA 1
ATOM 688 C C . LEU A 1 79 ? 9.885 -2.162 -11.468 1.00 97.50 79 LEU A C 1
ATOM 690 O O . LEU A 1 79 ? 10.596 -1.187 -11.700 1.00 97.50 79 LEU A O 1
ATOM 694 N N . THR A 1 80 ? 9.831 -3.203 -12.298 1.00 96.25 80 THR A N 1
ATOM 695 C CA . THR A 1 80 ? 10.407 -3.202 -13.649 1.00 96.25 80 THR A CA 1
ATOM 696 C C . THR A 1 80 ? 9.598 -2.284 -14.583 1.00 96.25 80 THR A C 1
ATOM 698 O O . THR A 1 80 ? 8.461 -1.913 -14.253 1.00 96.25 80 THR A O 1
ATOM 701 N N . PRO A 1 81 ? 10.115 -1.942 -15.781 1.00 93.25 81 PRO A N 1
ATOM 702 C CA . PRO A 1 81 ? 9.360 -1.182 -16.784 1.00 93.25 81 PRO A CA 1
ATOM 703 C C . PRO A 1 81 ? 8.017 -1.820 -17.171 1.00 93.25 81 PRO A C 1
ATOM 705 O O . PRO A 1 81 ? 7.065 -1.113 -17.479 1.00 93.25 81 PRO A O 1
ATOM 708 N N . GLU A 1 82 ? 7.883 -3.143 -17.071 1.00 93.06 82 GLU A N 1
ATOM 709 C CA . GLU A 1 82 ? 6.636 -3.877 -17.331 1.00 93.06 82 GLU A CA 1
ATOM 710 C C . GLU A 1 82 ? 5.695 -3.904 -16.117 1.00 93.06 82 GLU A C 1
ATOM 712 O O . GLU A 1 82 ? 4.593 -4.448 -16.200 1.00 93.06 82 GLU A O 1
ATOM 717 N N . GLY A 1 83 ? 6.117 -3.350 -14.978 1.00 94.88 83 GLY A N 1
ATOM 718 C CA . GLY A 1 83 ? 5.311 -3.253 -13.766 1.00 94.88 83 GLY A CA 1
ATOM 719 C C . GLY A 1 83 ? 5.417 -4.438 -12.812 1.00 94.88 83 GLY A C 1
ATOM 720 O O . GLY A 1 83 ? 4.623 -4.534 -11.878 1.00 94.88 83 GLY A O 1
ATOM 721 N N . ARG A 1 84 ? 6.362 -5.357 -13.030 1.00 96.50 84 ARG A N 1
ATOM 722 C CA . ARG A 1 84 ? 6.587 -6.498 -12.128 1.00 96.50 84 ARG A CA 1
ATOM 723 C C . ARG A 1 84 ? 7.491 -6.084 -10.963 1.00 96.50 84 ARG A C 1
ATOM 725 O O . ARG A 1 84 ? 8.350 -5.237 -11.173 1.00 96.50 84 ARG A O 1
ATOM 732 N N . PRO A 1 85 ? 7.375 -6.673 -9.763 1.00 97.00 85 PRO A N 1
ATOM 733 C CA . PRO A 1 85 ? 8.341 -6.428 -8.693 1.00 97.00 85 PRO A CA 1
ATOM 734 C C . PRO A 1 85 ? 9.763 -6.802 -9.133 1.00 97.00 85 PRO A C 1
ATOM 736 O O . PRO A 1 85 ? 9.976 -7.913 -9.616 1.00 97.00 85 PRO A O 1
ATOM 739 N N . ALA A 1 86 ? 10.732 -5.898 -8.963 1.00 95.75 86 ALA A N 1
ATOM 740 C CA . ALA A 1 86 ? 12.150 -6.202 -9.201 1.00 95.75 86 ALA A CA 1
ATOM 741 C C . ALA A 1 86 ? 12.753 -7.022 -8.042 1.00 95.75 86 ALA A C 1
ATOM 743 O O . ALA A 1 86 ? 13.585 -7.910 -8.232 1.00 95.75 86 ALA A O 1
ATOM 744 N N . ALA A 1 87 ? 12.272 -6.747 -6.834 1.00 97.50 87 ALA A N 1
ATOM 745 C CA . ALA A 1 87 ? 12.495 -7.518 -5.624 1.00 97.50 87 ALA A CA 1
ATOM 746 C C . ALA A 1 87 ? 11.174 -7.617 -4.854 1.00 97.50 87 ALA A C 1
ATOM 748 O O . ALA A 1 87 ? 10.260 -6.809 -5.051 1.00 97.50 87 ALA A O 1
ATOM 749 N N . VAL A 1 88 ? 11.073 -8.624 -3.993 1.00 98.25 88 VAL A N 1
ATOM 750 C CA . VAL A 1 88 ? 9.870 -8.924 -3.224 1.00 98.25 88 VAL A CA 1
ATOM 751 C C . VAL A 1 88 ? 10.139 -8.942 -1.729 1.00 98.25 88 VAL A C 1
ATOM 753 O O . VAL A 1 88 ? 11.254 -9.210 -1.273 1.00 98.25 88 VAL A O 1
ATOM 756 N N . ALA A 1 89 ? 9.086 -8.653 -0.975 1.00 98.38 89 ALA A N 1
ATOM 757 C CA . ALA A 1 89 ? 9.081 -8.728 0.472 1.00 98.38 89 ALA A CA 1
ATOM 758 C C . ALA A 1 89 ? 9.127 -10.173 0.978 1.00 98.38 89 ALA A C 1
ATOM 760 O O . ALA A 1 89 ? 8.631 -11.111 0.339 1.00 98.38 89 ALA A O 1
ATOM 761 N N . GLY A 1 90 ? 9.667 -10.312 2.180 1.00 97.75 90 GLY A N 1
ATOM 762 C CA . GLY A 1 90 ? 9.705 -11.552 2.927 1.00 97.75 90 GLY A CA 1
ATOM 763 C C . GLY A 1 90 ? 10.399 -11.367 4.268 1.00 97.75 90 GLY A C 1
ATOM 764 O O . GLY A 1 90 ? 10.594 -10.242 4.732 1.00 97.75 90 GLY A O 1
ATOM 765 N N . VAL A 1 91 ? 10.823 -12.478 4.857 1.00 97.81 91 VAL A N 1
ATOM 766 C CA . VAL A 1 91 ? 11.693 -12.508 6.040 1.00 97.81 91 VAL A CA 1
ATOM 767 C C . VAL A 1 91 ? 12.821 -13.513 5.833 1.00 97.81 91 VAL A C 1
ATOM 769 O O . VAL A 1 91 ? 12.611 -14.511 5.135 1.00 97.81 91 VAL A O 1
ATOM 772 N N . PRO A 1 92 ? 14.014 -13.256 6.402 1.00 97.31 92 PRO A N 1
ATOM 773 C CA . PRO A 1 92 ? 15.131 -14.181 6.292 1.00 97.31 92 PRO A CA 1
ATOM 774 C C . PRO A 1 92 ? 14.813 -15.514 6.980 1.00 97.31 92 PRO A C 1
ATOM 776 O O . PRO A 1 92 ? 13.860 -15.597 7.759 1.00 97.31 92 PRO A O 1
ATOM 779 N N . PRO A 1 93 ? 15.637 -16.541 6.738 1.00 95.81 93 PRO A N 1
ATOM 780 C CA . PRO A 1 93 ? 15.671 -17.718 7.585 1.00 95.81 93 PRO A CA 1
ATOM 781 C C . PRO A 1 93 ? 15.820 -17.370 9.057 1.00 95.81 93 PRO A C 1
ATOM 783 O O . PRO A 1 93 ? 16.576 -16.468 9.429 1.00 95.81 93 PRO A O 1
ATOM 786 N N . ASP A 1 94 ? 15.152 -18.149 9.887 1.00 93.88 94 ASP A N 1
ATOM 787 C CA . ASP A 1 94 ? 15.329 -18.133 11.326 1.00 93.88 94 ASP A CA 1
ATOM 788 C C . ASP A 1 94 ? 15.233 -19.560 11.882 1.00 93.88 94 ASP A C 1
ATOM 790 O O . ASP A 1 94 ? 15.100 -20.538 11.146 1.00 93.88 94 ASP A O 1
ATOM 794 N 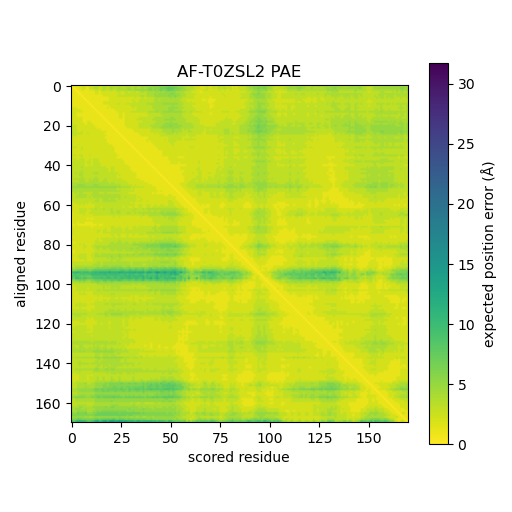N . TYR A 1 95 ? 15.328 -19.683 13.203 1.00 89.94 95 TYR A N 1
ATOM 795 C CA . TYR A 1 95 ? 15.260 -20.967 13.897 1.00 89.94 95 TYR A CA 1
ATOM 796 C C . TYR A 1 95 ? 13.869 -21.629 13.838 1.00 89.94 95 TYR A C 1
ATOM 798 O O . TYR A 1 95 ? 13.739 -22.780 14.250 1.00 89.94 95 TYR A O 1
ATOM 806 N N . PHE A 1 96 ? 12.839 -20.935 13.339 1.00 92.38 96 PHE A N 1
ATOM 807 C CA . PHE A 1 96 ? 11.519 -21.506 13.066 1.00 92.38 96 PHE A CA 1
ATOM 808 C C . PHE A 1 96 ? 11.356 -21.927 11.600 1.00 92.38 96 PHE A C 1
ATOM 810 O O . PHE A 1 96 ? 10.559 -22.820 11.310 1.00 92.38 96 PHE A O 1
ATOM 817 N N . CYS A 1 97 ? 12.069 -21.287 10.670 1.00 93.31 97 CYS A N 1
ATOM 818 C CA . CYS A 1 97 ? 11.948 -21.527 9.239 1.00 93.31 97 CYS A CA 1
ATOM 819 C C . CYS A 1 97 ? 13.300 -21.404 8.518 1.00 93.31 97 CYS A C 1
ATOM 821 O O . CYS A 1 97 ? 13.753 -20.307 8.194 1.00 93.31 97 CYS A O 1
ATOM 823 N N . GLU A 1 98 ? 13.910 -22.543 8.175 1.00 92.94 98 GLU A N 1
ATOM 824 C CA . GLU A 1 98 ? 15.230 -22.598 7.520 1.00 92.94 98 GLU A CA 1
ATOM 825 C C . GLU A 1 98 ? 15.276 -21.933 6.131 1.00 92.94 98 GLU A C 1
ATOM 827 O O . GLU A 1 98 ? 16.326 -21.464 5.689 1.00 92.94 98 GLU A O 1
ATOM 832 N N . GLY A 1 99 ? 14.147 -21.888 5.418 1.00 93.50 99 GLY A N 1
ATOM 833 C CA . GLY A 1 99 ? 14.039 -21.238 4.106 1.00 93.50 99 GLY A CA 1
ATOM 834 C C . GLY A 1 99 ? 13.700 -19.746 4.171 1.00 93.50 99 GLY A C 1
ATOM 835 O O . GLY A 1 99 ? 13.745 -19.063 3.144 1.00 93.50 99 GLY A O 1
ATOM 836 N N . GLY A 1 100 ? 13.344 -19.240 5.356 1.00 96.19 100 GLY A N 1
ATOM 837 C CA . GLY A 1 100 ? 12.638 -17.970 5.507 1.00 96.19 100 GLY A CA 1
ATOM 838 C C . GLY A 1 100 ? 11.297 -17.970 4.765 1.00 96.19 100 GLY A C 1
ATOM 839 O O . GLY A 1 100 ? 10.756 -19.018 4.413 1.00 96.19 100 GLY A O 1
ATOM 840 N N . GLN A 1 101 ? 10.740 -16.786 4.514 1.00 97.44 101 GLN A N 1
ATOM 841 C CA . GLN A 1 101 ? 9.436 -16.664 3.854 1.00 97.44 101 GLN A CA 1
ATOM 842 C C . GLN A 1 101 ? 9.500 -15.670 2.703 1.00 97.44 101 GLN A C 1
ATOM 844 O O . GLN A 1 101 ? 10.008 -14.562 2.865 1.00 97.44 101 GLN A O 1
ATOM 849 N N . VAL A 1 102 ? 8.933 -16.054 1.561 1.00 97.44 102 VAL A N 1
ATOM 850 C CA . VAL A 1 102 ? 8.735 -15.182 0.400 1.00 97.44 102 VAL A CA 1
ATOM 851 C C . VAL A 1 102 ? 7.260 -14.795 0.357 1.00 97.44 102 VAL A C 1
ATOM 853 O O . VAL A 1 102 ? 6.404 -15.659 0.183 1.00 97.44 102 VAL A O 1
ATOM 856 N N . TRP A 1 103 ? 6.945 -13.510 0.517 1.00 97.44 103 TRP A N 1
ATOM 857 C CA . TRP A 1 103 ? 5.553 -13.035 0.519 1.00 97.44 103 TRP A CA 1
ATOM 858 C C . TRP A 1 103 ? 5.098 -12.528 -0.851 1.00 97.44 103 TRP A C 1
ATOM 860 O O . TRP A 1 103 ? 3.910 -12.546 -1.164 1.00 97.44 103 TRP A O 1
ATOM 870 N N . GLY A 1 104 ? 6.040 -12.100 -1.697 1.00 95.81 104 GLY A N 1
ATOM 871 C CA . GLY A 1 104 ? 5.762 -11.722 -3.088 1.00 95.81 104 GLY A CA 1
ATOM 872 C C . GLY A 1 104 ? 5.238 -10.295 -3.283 1.00 95.81 104 GLY A C 1
ATOM 873 O O . GLY A 1 104 ? 5.015 -9.879 -4.421 1.00 95.81 104 GLY A O 1
ATOM 874 N N . ASN A 1 105 ? 5.051 -9.522 -2.211 1.00 98.31 105 ASN A N 1
ATOM 875 C CA . ASN A 1 105 ? 4.692 -8.107 -2.310 1.00 98.31 105 ASN A CA 1
ATOM 876 C C . ASN A 1 105 ? 5.837 -7.283 -2.923 1.00 98.31 105 ASN A C 1
ATOM 878 O O . ASN A 1 105 ? 6.999 -7.601 -2.664 1.00 98.31 105 ASN A O 1
ATOM 882 N N . PRO A 1 106 ? 5.549 -6.204 -3.674 1.00 97.81 106 PRO A N 1
ATOM 883 C CA . PRO A 1 106 ? 6.588 -5.293 -4.121 1.00 97.81 106 PRO A CA 1
ATOM 884 C C . PRO A 1 106 ? 7.154 -4.513 -2.933 1.00 97.81 106 PRO A C 1
ATOM 886 O O . PRO A 1 106 ? 6.451 -4.216 -1.963 1.00 97.81 106 PRO A O 1
ATOM 889 N N . LEU A 1 107 ? 8.430 -4.158 -3.038 1.00 98.50 107 LEU A N 1
ATOM 890 C CA . LEU A 1 107 ? 9.084 -3.264 -2.091 1.00 98.50 107 LEU A CA 1
ATOM 891 C C . LEU A 1 107 ? 8.791 -1.804 -2.444 1.00 98.50 107 LEU A C 1
ATOM 893 O O . LEU A 1 107 ? 8.581 -1.466 -3.609 1.00 98.50 107 LEU A O 1
ATOM 897 N N . TYR A 1 108 ? 8.806 -0.938 -1.437 1.00 98.50 108 TYR A N 1
ATOM 898 C CA . TYR A 1 108 ? 8.660 0.501 -1.625 1.00 98.50 108 TYR A CA 1
ATOM 899 C C . TYR A 1 108 ? 9.935 1.123 -2.196 1.00 98.50 108 TYR A C 1
ATOM 901 O O . TYR A 1 108 ? 11.051 0.735 -1.832 1.00 98.50 108 TYR A O 1
ATOM 909 N N . ASP A 1 109 ? 9.772 2.120 -3.060 1.00 98.12 109 ASP A N 1
ATOM 910 C CA . ASP A 1 109 ? 10.850 3.038 -3.412 1.00 98.12 109 ASP A CA 1
ATOM 911 C C . ASP A 1 109 ? 10.855 4.195 -2.403 1.00 98.12 109 ASP A C 1
ATOM 913 O O . ASP A 1 109 ? 10.212 5.231 -2.580 1.00 98.12 109 ASP A O 1
ATOM 917 N N . TRP A 1 110 ? 11.574 3.996 -1.297 1.00 97.75 110 TRP A N 1
ATOM 918 C CA . TRP A 1 110 ? 11.675 4.986 -0.224 1.00 97.75 110 TRP A CA 1
ATOM 919 C C . TRP A 1 110 ? 12.328 6.296 -0.665 1.00 97.75 110 TRP A C 1
ATOM 921 O O . TRP A 1 110 ? 12.034 7.343 -0.093 1.00 97.75 110 TRP A O 1
ATOM 931 N N . THR A 1 111 ? 13.189 6.262 -1.684 1.00 97.25 111 THR A N 1
ATOM 932 C CA . THR A 1 111 ? 13.796 7.470 -2.247 1.00 97.25 111 THR A CA 1
ATOM 933 C C . THR A 1 111 ? 12.768 8.260 -3.052 1.00 97.25 111 THR A C 1
ATOM 935 O O . THR A 1 111 ? 12.719 9.484 -2.948 1.00 97.25 111 THR A O 1
ATOM 938 N N . ALA A 1 112 ? 11.917 7.593 -3.835 1.00 97.50 112 ALA A N 1
ATOM 939 C CA . ALA A 1 112 ? 10.789 8.239 -4.497 1.00 97.50 112 ALA A CA 1
ATOM 940 C C . ALA A 1 112 ? 9.791 8.823 -3.491 1.00 97.50 112 ALA A C 1
ATOM 942 O O . ALA A 1 112 ? 9.489 10.011 -3.583 1.00 97.50 112 ALA A O 1
ATOM 943 N N . MET A 1 113 ? 9.392 8.043 -2.484 1.00 98.19 113 MET A N 1
ATOM 944 C CA . MET A 1 113 ? 8.501 8.507 -1.416 1.00 98.19 113 MET A CA 1
ATOM 945 C C . MET A 1 113 ? 9.075 9.704 -0.649 1.00 98.19 113 MET A C 1
ATOM 947 O O . MET A 1 113 ? 8.357 10.650 -0.341 1.00 98.19 113 MET A O 1
ATOM 951 N N . GLY A 1 114 ? 10.376 9.713 -0.351 1.00 97.88 114 GLY A N 1
ATOM 952 C CA . GLY A 1 114 ? 11.004 10.841 0.342 1.00 97.88 114 GLY A CA 1
ATOM 953 C C . GLY A 1 114 ? 10.891 12.159 -0.436 1.00 97.88 114 GLY A C 1
ATOM 954 O O . GLY A 1 114 ? 10.734 13.220 0.165 1.00 97.88 114 GLY A O 1
ATOM 955 N N . ARG A 1 115 ? 10.889 12.108 -1.777 1.00 97.62 115 ARG A N 1
ATOM 956 C CA . ARG A 1 115 ? 10.799 13.305 -2.635 1.00 97.62 115 ARG A CA 1
ATOM 957 C C . ARG A 1 115 ? 9.441 14.003 -2.578 1.00 97.62 115 ARG A C 1
ATOM 959 O O . ARG A 1 115 ? 9.393 15.207 -2.815 1.00 97.62 115 ARG A O 1
ATOM 966 N N . ASP A 1 116 ? 8.363 13.283 -2.273 1.00 96.94 116 ASP A N 1
ATOM 967 C CA . ASP A 1 116 ? 7.013 13.854 -2.151 1.00 96.94 116 ASP A CA 1
ATOM 968 C C . ASP A 1 116 ? 6.538 14.005 -0.694 1.00 96.94 116 ASP A C 1
ATOM 970 O O . ASP A 1 116 ? 5.376 14.339 -0.435 1.00 96.94 116 ASP A O 1
ATOM 974 N N . GLY A 1 117 ? 7.444 13.804 0.270 1.00 97.31 117 GLY A N 1
ATOM 975 C CA . GLY A 1 117 ? 7.124 13.862 1.694 1.00 97.31 117 GLY A CA 1
ATOM 976 C C . GLY A 1 117 ? 6.221 12.710 2.139 1.00 97.31 117 GLY A C 1
ATOM 977 O O . GLY A 1 117 ? 5.298 12.920 2.937 1.00 97.31 117 GLY A O 1
ATOM 978 N N . PHE A 1 118 ? 6.471 11.514 1.599 1.00 98.06 118 PHE A N 1
ATOM 979 C CA . PHE A 1 118 ? 5.793 10.258 1.913 1.00 98.06 118 PHE A CA 1
ATOM 980 C C . PHE A 1 118 ? 4.275 10.335 1.696 1.00 98.06 118 PHE A C 1
ATOM 982 O O . PHE A 1 118 ? 3.480 9.825 2.497 1.00 98.06 118 PHE A O 1
ATOM 989 N N . ALA A 1 119 ? 3.850 10.994 0.615 1.00 96.81 119 ALA A N 1
ATOM 990 C CA . ALA A 1 119 ? 2.449 11.292 0.333 1.00 96.81 119 ALA A CA 1
ATOM 991 C C . ALA A 1 119 ? 1.581 10.024 0.298 1.00 96.81 119 ALA A C 1
ATOM 993 O O . ALA A 1 119 ? 0.487 10.012 0.873 1.00 96.81 119 ALA A O 1
ATOM 994 N N . PHE A 1 120 ? 2.101 8.941 -0.290 1.00 97.31 120 PHE A N 1
ATOM 995 C CA . PHE A 1 120 ? 1.445 7.634 -0.329 1.00 97.31 120 PHE A CA 1
ATOM 996 C C . PHE A 1 120 ? 1.119 7.099 1.077 1.00 97.31 120 PHE A C 1
ATOM 998 O O . PHE A 1 120 ? -0.040 6.809 1.390 1.00 97.31 120 PHE A O 1
ATOM 1005 N N . TRP A 1 121 ? 2.118 7.021 1.963 1.00 97.69 121 TRP A N 1
ATOM 1006 C CA . TRP A 1 121 ? 1.938 6.518 3.330 1.00 97.69 121 TRP A CA 1
ATOM 1007 C C . TRP A 1 121 ? 1.004 7.406 4.152 1.00 97.69 121 TRP A C 1
ATOM 1009 O O . TRP A 1 121 ? 0.106 6.899 4.830 1.00 97.69 121 TRP A O 1
ATOM 1019 N N . ARG A 1 122 ? 1.139 8.731 4.033 1.00 96.94 122 ARG A N 1
ATOM 1020 C CA . ARG A 1 122 ? 0.259 9.692 4.716 1.00 96.94 122 ARG A CA 1
ATOM 1021 C C . ARG A 1 122 ? -1.194 9.545 4.276 1.00 96.94 122 ARG A C 1
ATOM 1023 O O . ARG A 1 122 ? -2.093 9.560 5.119 1.00 96.94 122 ARG A O 1
ATOM 1030 N N . ALA A 1 123 ? -1.442 9.387 2.975 1.00 96.81 123 ALA A N 1
ATOM 1031 C CA . ALA A 1 123 ? -2.784 9.163 2.445 1.00 96.81 123 ALA A CA 1
ATOM 1032 C C . ALA A 1 123 ? -3.369 7.837 2.952 1.00 96.81 123 ALA A C 1
ATOM 1034 O O . ALA A 1 123 ? -4.523 7.795 3.380 1.00 96.81 123 ALA A O 1
ATOM 1035 N N . ARG A 1 124 ? -2.555 6.777 2.974 1.00 96.81 124 ARG A N 1
ATOM 1036 C CA . ARG A 1 124 ? -2.938 5.441 3.438 1.00 96.81 124 ARG A CA 1
ATOM 1037 C C . ARG A 1 124 ? -3.318 5.417 4.920 1.00 96.81 124 ARG A C 1
ATOM 1039 O O . ARG A 1 124 ? -4.391 4.920 5.262 1.00 96.81 124 ARG A O 1
ATOM 1046 N N . VAL A 1 125 ? -2.490 6.003 5.786 1.00 97.19 125 VAL A N 1
ATOM 1047 C CA . VAL A 1 125 ? -2.769 6.120 7.228 1.00 97.19 125 VAL A CA 1
ATOM 1048 C C . VAL A 1 125 ? -4.010 6.976 7.466 1.00 97.19 125 VAL A C 1
ATOM 1050 O O . VAL A 1 125 ? -4.914 6.547 8.180 1.00 97.19 125 VAL A O 1
ATOM 1053 N N . ARG A 1 126 ? -4.123 8.137 6.805 1.00 97.38 126 ARG A N 1
ATOM 1054 C CA . ARG A 1 126 ? -5.309 9.004 6.910 1.00 97.38 126 ARG A CA 1
ATOM 1055 C C . ARG A 1 126 ? -6.588 8.273 6.504 1.00 97.38 126 ARG A C 1
ATOM 1057 O O . ARG A 1 126 ? -7.599 8.389 7.189 1.00 97.38 126 ARG A O 1
ATOM 1064 N N . ALA A 1 127 ? -6.549 7.516 5.408 1.00 96.69 127 ALA A N 1
ATOM 1065 C CA . ALA A 1 127 ? -7.701 6.757 4.939 1.00 96.69 127 ALA A CA 1
ATOM 1066 C C . ALA A 1 127 ? -8.131 5.683 5.948 1.00 96.69 127 ALA A C 1
ATOM 1068 O O . ALA A 1 127 ? -9.330 5.504 6.155 1.00 96.69 127 ALA A O 1
ATOM 1069 N N . GLN A 1 128 ? -7.182 4.992 6.590 1.00 97.44 128 GLN A N 1
ATOM 1070 C CA . GLN A 1 128 ? -7.506 3.999 7.617 1.00 97.44 128 GLN A CA 1
ATOM 1071 C C . GLN A 1 128 ? -8.008 4.630 8.912 1.00 97.44 128 GLN A C 1
ATOM 1073 O O . GLN A 1 128 ? -9.017 4.178 9.438 1.00 97.44 128 GLN A O 1
ATOM 1078 N N . LEU A 1 129 ? -7.395 5.716 9.381 1.00 97.00 129 LEU A N 1
ATOM 1079 C CA . LEU A 1 129 ? -7.876 6.441 10.562 1.00 97.00 129 LEU A CA 1
ATOM 1080 C C . LEU A 1 129 ? -9.243 7.112 10.338 1.00 97.00 129 LEU A C 1
ATOM 1082 O O . LEU A 1 129 ? -9.966 7.397 11.282 1.00 97.00 129 LEU A O 1
ATOM 1086 N N . GLY A 1 130 ? -9.662 7.308 9.085 1.00 96.25 130 GLY A N 1
ATOM 1087 C CA . GLY A 1 130 ? -11.046 7.675 8.767 1.00 96.25 130 GLY A CA 1
ATOM 1088 C C . GLY A 1 130 ? -12.071 6.557 9.024 1.00 96.25 130 GLY A C 1
ATOM 1089 O O . GLY A 1 130 ? -13.277 6.825 8.989 1.00 96.25 130 GLY A O 1
ATOM 1090 N N . ARG A 1 131 ? -11.606 5.319 9.244 1.00 96.50 131 ARG A N 1
ATOM 1091 C CA . ARG A 1 131 ? -12.408 4.100 9.452 1.00 96.50 131 ARG A CA 1
ATOM 1092 C C . ARG A 1 131 ? -12.253 3.522 10.861 1.00 96.50 131 ARG A C 1
ATOM 1094 O O . ARG A 1 131 ? -13.178 2.871 11.332 1.00 96.50 131 ARG A O 1
ATOM 1101 N N . VAL A 1 132 ? -11.105 3.710 11.502 1.00 98.38 132 VAL A N 1
ATOM 1102 C CA . VAL A 1 132 ? -10.783 3.143 12.820 1.00 98.38 132 VAL A CA 1
ATOM 1103 C C . VAL A 1 132 ? -10.119 4.183 13.714 1.00 98.38 132 VAL A C 1
ATOM 1105 O O . VAL A 1 132 ? -9.543 5.146 13.221 1.00 98.38 132 VAL A O 1
ATOM 1108 N N . ASP A 1 133 ? -10.169 3.971 15.025 1.00 98.19 133 ASP A N 1
ATOM 1109 C CA . ASP A 1 133 ? -9.668 4.931 16.017 1.00 98.19 133 ASP A CA 1
ATOM 1110 C C . ASP A 1 133 ? -8.200 4.681 16.377 1.00 98.19 133 ASP A C 1
ATOM 1112 O O . ASP A 1 133 ? -7.461 5.602 16.720 1.00 98.19 133 ASP A O 1
ATOM 1116 N N . LEU A 1 134 ? -7.776 3.418 16.305 1.00 97.81 134 LEU A N 1
ATOM 1117 C CA . LEU A 1 134 ? -6.391 2.996 16.469 1.00 97.81 134 LEU A CA 1
ATOM 1118 C C . LEU A 1 134 ? -5.979 2.150 15.271 1.00 97.81 134 LEU A C 1
ATOM 1120 O O . LEU A 1 134 ? -6.795 1.416 14.710 1.00 97.81 134 LEU A O 1
ATOM 1124 N N . LEU A 1 135 ? -4.700 2.220 14.910 1.00 97.69 135 LEU A N 1
ATOM 1125 C CA . LEU A 1 135 ? -4.152 1.478 13.785 1.00 97.69 135 LEU A CA 1
ATOM 1126 C C . LEU A 1 135 ? -2.953 0.649 14.221 1.00 97.69 135 LEU A C 1
ATOM 1128 O O . LEU A 1 135 ? -1.939 1.192 14.657 1.00 97.69 135 LEU A O 1
ATOM 1132 N N . ARG A 1 136 ? -3.062 -0.670 14.077 1.00 98.31 136 ARG A N 1
ATOM 1133 C CA . ARG A 1 136 ? -1.907 -1.557 14.094 1.00 98.31 136 ARG A CA 1
ATOM 1134 C C . ARG A 1 136 ? -1.270 -1.488 12.718 1.00 98.31 136 ARG A C 1
ATOM 1136 O O . ARG A 1 136 ? -1.972 -1.629 11.724 1.00 98.31 136 ARG A O 1
ATOM 1143 N N . VAL A 1 137 ? 0.039 -1.293 12.652 1.00 97.88 137 VAL A N 1
ATOM 1144 C CA . VAL A 1 137 ? 0.778 -1.508 11.407 1.00 97.88 137 VAL A CA 1
ATOM 1145 C C . VAL A 1 137 ? 1.456 -2.861 11.516 1.00 97.88 137 VAL A C 1
ATOM 1147 O O . VAL A 1 137 ? 2.264 -3.075 12.426 1.00 97.88 137 VAL A O 1
ATOM 1150 N N . ASP A 1 138 ? 1.083 -3.792 10.638 1.00 97.62 138 ASP A N 1
ATOM 1151 C CA . ASP A 1 138 ? 1.739 -5.094 10.604 1.00 97.62 138 ASP A CA 1
ATOM 1152 C C . ASP A 1 138 ? 3.213 -4.940 10.226 1.00 97.62 138 ASP A C 1
ATOM 1154 O O . ASP A 1 138 ? 3.629 -3.917 9.684 1.00 97.62 138 ASP A O 1
ATOM 1158 N N . HIS A 1 139 ? 4.020 -5.934 10.598 1.00 97.94 139 HIS A N 1
ATOM 1159 C CA . HIS A 1 139 ? 5.440 -5.998 10.259 1.00 97.94 139 HIS A CA 1
ATOM 1160 C C . HIS A 1 139 ? 6.214 -4.676 10.488 1.00 97.94 139 HIS A C 1
ATOM 1162 O O . HIS A 1 139 ? 7.139 -4.337 9.753 1.00 97.94 139 HIS A O 1
ATOM 1168 N N . PHE A 1 140 ? 5.864 -3.950 11.560 1.00 97.94 140 PHE A N 1
ATOM 1169 C CA . PHE A 1 140 ? 6.360 -2.604 11.887 1.00 97.94 140 PHE A CA 1
ATOM 1170 C C . PHE A 1 140 ? 7.889 -2.461 11.832 1.00 97.94 140 PHE A C 1
ATOM 1172 O O . PHE A 1 140 ? 8.408 -1.412 11.457 1.00 97.94 140 PHE A O 1
ATOM 1179 N N . ARG A 1 141 ? 8.632 -3.536 12.135 1.00 97.31 141 ARG A N 1
ATOM 1180 C CA . ARG A 1 141 ? 10.102 -3.582 12.038 1.00 97.31 141 ARG A CA 1
ATOM 1181 C C . ARG A 1 141 ? 10.637 -3.169 10.663 1.00 97.31 141 ARG A C 1
ATOM 1183 O O . ARG A 1 141 ? 11.789 -2.746 10.573 1.00 97.31 141 ARG A O 1
ATOM 1190 N N . ALA A 1 142 ? 9.828 -3.290 9.608 1.00 97.69 142 ALA A N 1
ATOM 1191 C CA . ALA A 1 142 ? 10.190 -2.869 8.263 1.00 97.69 142 ALA A CA 1
ATOM 1192 C C . ALA A 1 142 ? 10.439 -1.363 8.136 1.00 97.69 142 ALA A C 1
ATOM 1194 O O . ALA A 1 142 ? 11.187 -0.972 7.249 1.00 97.69 142 ALA A O 1
ATOM 1195 N N . PHE A 1 143 ? 9.925 -0.535 9.056 1.00 97.69 143 PHE A N 1
ATOM 1196 C CA . PHE A 1 143 ? 10.309 0.876 9.135 1.00 97.69 143 PHE A CA 1
ATOM 1197 C C . PHE A 1 143 ? 11.775 1.079 9.535 1.00 97.69 143 PHE A C 1
ATOM 1199 O O . PHE A 1 143 ? 12.376 2.062 9.117 1.00 97.69 143 PHE A O 1
ATOM 1206 N N . ALA A 1 144 ? 12.380 0.158 10.292 1.00 97.50 144 ALA A N 1
ATOM 1207 C CA . ALA A 1 144 ? 13.815 0.207 10.576 1.00 97.50 144 ALA A CA 1
ATOM 1208 C C . ALA A 1 144 ? 14.632 -0.362 9.404 1.00 97.50 144 ALA A C 1
ATOM 1210 O O . ALA A 1 144 ? 15.564 0.268 8.907 1.00 97.50 144 ALA A O 1
ATOM 1211 N N . ALA A 1 145 ? 14.274 -1.563 8.948 1.00 97.81 145 ALA A N 1
ATOM 1212 C CA . ALA A 1 145 ? 14.847 -2.187 7.760 1.00 97.81 145 ALA A CA 1
ATOM 1213 C C . ALA A 1 145 ? 13.924 -3.295 7.245 1.00 97.81 145 ALA A C 1
ATOM 1215 O O . ALA A 1 145 ? 13.269 -3.968 8.038 1.00 97.81 145 ALA A O 1
ATOM 1216 N N . HIS A 1 146 ? 13.921 -3.562 5.947 1.00 98.44 146 HIS A N 1
ATOM 1217 C CA . HIS A 1 146 ? 13.152 -4.652 5.348 1.00 98.44 146 HIS A CA 1
ATOM 1218 C C . HIS A 1 146 ? 14.056 -5.707 4.712 1.00 98.44 146 HIS A C 1
ATOM 1220 O O . HIS A 1 146 ? 15.187 -5.415 4.324 1.00 98.44 146 HIS A O 1
ATOM 1226 N N . TRP A 1 147 ? 13.556 -6.939 4.608 1.00 98.50 147 TRP A N 1
ATOM 1227 C CA . TRP A 1 147 ? 14.246 -8.016 3.907 1.00 98.50 147 TRP A CA 1
ATOM 1228 C C . TRP A 1 147 ? 13.828 -8.021 2.436 1.00 98.50 147 TRP A C 1
ATOM 1230 O O . TRP A 1 147 ? 12.655 -8.215 2.112 1.00 98.50 147 TRP A O 1
ATOM 1240 N N . ALA A 1 148 ? 14.789 -7.764 1.554 1.00 98.50 148 ALA A N 1
ATOM 1241 C CA . ALA A 1 148 ? 14.588 -7.663 0.118 1.00 98.50 148 ALA A CA 1
ATOM 1242 C C . ALA A 1 148 ? 15.089 -8.932 -0.573 1.00 98.50 148 ALA A C 1
ATOM 1244 O O . ALA A 1 148 ? 16.286 -9.222 -0.535 1.00 98.50 148 ALA A O 1
ATOM 1245 N N . ILE A 1 149 ? 14.188 -9.668 -1.221 1.00 98.56 149 ILE A N 1
ATOM 1246 C CA . ILE A 1 149 ? 14.490 -10.928 -1.910 1.00 98.56 149 ILE A CA 1
ATOM 1247 C C . ILE A 1 149 ? 14.424 -10.681 -3.424 1.00 98.56 149 ILE A C 1
ATOM 1249 O O . ILE A 1 149 ? 13.438 -10.102 -3.884 1.00 98.56 149 ILE A O 1
ATOM 1253 N N . PRO A 1 150 ? 15.423 -11.091 -4.230 1.00 97.31 150 PRO A N 1
ATOM 1254 C CA . PRO A 1 150 ? 15.330 -10.993 -5.687 1.00 97.31 150 PRO A CA 1
ATOM 1255 C C . PRO A 1 150 ? 14.055 -11.657 -6.222 1.00 97.31 150 PRO A C 1
ATOM 1257 O O . PRO A 1 150 ? 13.699 -12.762 -5.805 1.00 97.31 150 PRO A O 1
ATOM 1260 N N . ALA A 1 151 ? 13.351 -10.995 -7.142 1.00 95.38 151 ALA A N 1
ATOM 1261 C CA . ALA A 1 151 ? 12.136 -11.566 -7.712 1.00 95.38 151 ALA A CA 1
ATOM 1262 C C . ALA A 1 151 ? 12.435 -12.893 -8.435 1.00 95.38 151 ALA A C 1
ATOM 1264 O O . ALA A 1 151 ? 13.419 -13.011 -9.162 1.00 95.38 151 ALA A O 1
ATOM 1265 N N . GLY A 1 152 ? 11.576 -13.896 -8.232 1.00 94.31 152 GLY A N 1
ATOM 1266 C CA . GLY A 1 152 ? 11.752 -15.240 -8.797 1.00 94.31 152 GLY A CA 1
ATOM 1267 C C . GLY A 1 152 ? 12.685 -16.163 -8.004 1.00 94.31 152 GLY A C 1
ATOM 1268 O O . GLY A 1 152 ? 12.880 -17.302 -8.422 1.00 94.31 152 GLY A O 1
ATOM 1269 N N . ALA A 1 153 ? 13.238 -15.715 -6.871 1.00 95.19 153 ALA A N 1
ATOM 1270 C CA . ALA A 1 153 ? 13.987 -16.595 -5.980 1.00 95.19 153 ALA A CA 1
ATOM 1271 C C . ALA A 1 153 ? 13.095 -17.739 -5.443 1.00 95.19 153 ALA A C 1
ATOM 1273 O O . ALA A 1 153 ? 11.921 -17.504 -5.140 1.00 95.19 153 ALA A O 1
ATOM 1274 N N . PRO A 1 154 ? 13.634 -18.966 -5.300 1.00 93.56 154 PRO A N 1
ATOM 1275 C CA . PRO A 1 154 ? 12.875 -20.111 -4.795 1.00 93.56 154 PRO A CA 1
ATOM 1276 C C . PRO A 1 154 ? 12.592 -20.024 -3.287 1.00 93.56 154 PRO A C 1
ATOM 1278 O O . PRO A 1 154 ? 11.669 -20.671 -2.800 1.00 93.56 154 PRO A O 1
ATOM 1281 N N . ASP A 1 155 ? 13.385 -19.240 -2.553 1.00 95.75 155 ASP A N 1
ATOM 1282 C CA . ASP A 1 155 ? 13.267 -19.017 -1.114 1.00 95.75 155 ASP A CA 1
ATOM 1283 C C . ASP A 1 155 ? 13.845 -17.645 -0.713 1.00 95.75 155 ASP A C 1
ATOM 1285 O O . ASP A 1 155 ? 14.262 -16.852 -1.564 1.00 95.75 155 ASP A O 1
ATOM 1289 N N . ALA A 1 156 ? 13.853 -17.345 0.590 1.00 97.31 156 ALA A N 1
ATOM 1290 C CA . ALA A 1 156 ? 14.265 -16.049 1.117 1.00 97.31 156 ALA A CA 1
ATOM 1291 C C . ALA A 1 156 ? 15.755 -15.948 1.486 1.00 97.31 156 ALA A C 1
ATOM 1293 O O . ALA A 1 156 ? 16.194 -14.874 1.909 1.00 97.31 156 ALA A O 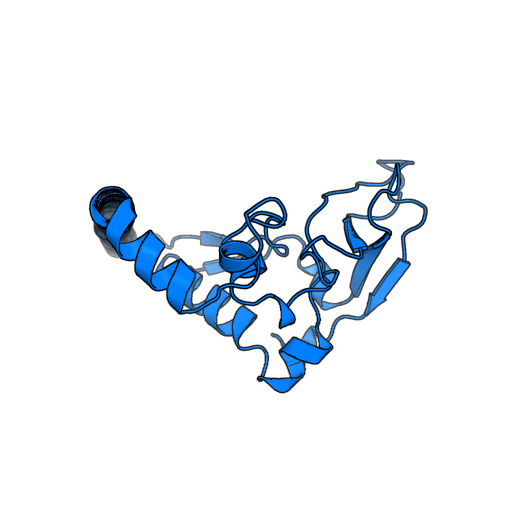1
ATOM 1294 N N . ARG A 1 157 ? 16.551 -17.019 1.339 1.00 96.88 157 ARG A N 1
ATOM 1295 C CA . ARG A 1 157 ? 17.950 -17.075 1.812 1.00 96.88 157 ARG A CA 1
ATOM 1296 C C . ARG A 1 157 ? 18.856 -16.086 1.093 1.00 96.88 157 ARG A C 1
ATOM 1298 O O . ARG A 1 157 ? 19.732 -15.495 1.712 1.00 96.88 157 ARG A O 1
ATOM 1305 N N . GLY A 1 158 ? 18.621 -15.883 -0.202 1.00 95.50 158 GLY A N 1
ATOM 1306 C CA . GLY A 1 158 ? 19.373 -14.939 -1.034 1.00 95.50 158 GLY A CA 1
ATOM 1307 C C . GLY A 1 158 ? 18.976 -13.468 -0.862 1.00 95.50 158 GLY A C 1
ATOM 1308 O O . GLY A 1 158 ? 19.395 -12.634 -1.665 1.00 95.50 158 GLY A O 1
ATOM 1309 N N . GLY A 1 159 ? 18.124 -13.142 0.114 1.00 97.19 159 GLY A N 1
ATOM 1310 C CA . GLY A 1 159 ? 17.735 -11.763 0.382 1.00 97.19 159 GLY A CA 1
ATOM 1311 C C . GLY A 1 159 ? 18.805 -10.955 1.120 1.00 97.19 159 GLY A C 1
ATOM 1312 O O . GLY A 1 159 ? 19.878 -11.450 1.468 1.00 97.19 159 GLY A O 1
ATOM 1313 N N . ARG A 1 160 ? 18.508 -9.678 1.364 1.00 98.06 160 ARG A N 1
ATOM 1314 C CA . ARG A 1 160 ? 19.356 -8.785 2.167 1.00 98.06 160 ARG A CA 1
ATOM 1315 C C . ARG A 1 160 ? 18.526 -7.806 2.985 1.00 98.06 160 ARG A C 1
ATOM 1317 O O . ARG A 1 160 ? 17.438 -7.413 2.568 1.00 98.06 160 ARG A O 1
ATOM 1324 N N . TRP A 1 161 ? 19.070 -7.361 4.115 1.00 98.25 161 TRP A N 1
ATOM 1325 C CA . TRP A 1 161 ? 18.496 -6.248 4.864 1.00 98.25 161 TRP A CA 1
ATOM 1326 C C . TRP A 1 161 ? 18.765 -4.935 4.131 1.00 98.25 161 TRP A C 1
ATOM 1328 O O . TRP A 1 161 ? 19.911 -4.598 3.837 1.00 98.25 161 TRP A O 1
ATOM 1338 N N . CYS A 1 162 ? 17.703 -4.186 3.867 1.00 98.06 162 CYS A N 1
ATOM 1339 C CA . CYS A 1 162 ? 17.753 -2.844 3.311 1.00 98.06 162 CYS A CA 1
ATOM 1340 C C . CYS A 1 162 ? 17.223 -1.848 4.351 1.00 98.06 162 CYS A C 1
ATOM 1342 O O . CYS A 1 162 ? 16.129 -2.069 4.882 1.00 98.06 162 CYS A O 1
ATOM 1344 N N . PRO A 1 163 ? 17.960 -0.766 4.665 1.00 97.31 163 PRO A N 1
ATOM 1345 C CA . PRO A 1 163 ? 17.481 0.249 5.596 1.00 9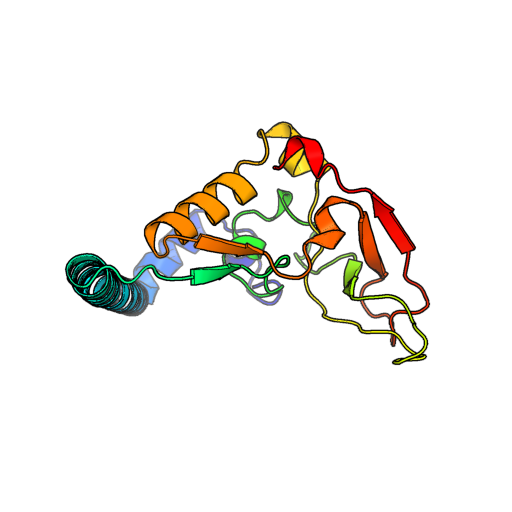7.31 163 PRO A CA 1
ATOM 1346 C C . PRO A 1 163 ? 16.223 0.933 5.051 1.00 97.31 163 PRO A C 1
ATOM 1348 O O . PRO A 1 163 ? 15.943 0.927 3.851 1.00 97.31 163 PRO A O 1
ATOM 1351 N N . THR A 1 164 ? 15.427 1.502 5.946 1.00 97.62 164 THR A N 1
ATOM 1352 C CA . THR A 1 164 ? 14.200 2.235 5.614 1.00 97.62 164 THR A CA 1
ATOM 1353 C C . THR A 1 164 ? 14.189 3.546 6.399 1.00 97.62 164 THR A C 1
ATOM 1355 O O . THR A 1 164 ? 14.651 3.550 7.540 1.00 97.62 164 THR A O 1
ATOM 1358 N N . PRO A 1 165 ? 13.711 4.668 5.826 1.00 96.75 165 PRO A N 1
ATOM 1359 C CA . PRO A 1 165 ? 13.692 5.963 6.508 1.00 96.75 165 PRO A CA 1
ATOM 1360 C C . PRO A 1 165 ? 12.539 6.052 7.524 1.00 96.75 165 PRO A C 1
ATOM 1362 O O . PRO A 1 165 ? 11.740 6.981 7.497 1.00 96.75 165 PRO A O 1
ATOM 1365 N N . GLY A 1 166 ? 12.413 5.075 8.427 1.00 94.12 166 GLY A N 1
ATOM 1366 C CA . GLY A 1 166 ? 11.273 4.968 9.343 1.00 94.12 166 GLY A CA 1
ATOM 1367 C C . GLY A 1 166 ? 11.031 6.215 10.190 1.00 94.12 166 GLY A C 1
ATOM 1368 O O . GLY A 1 166 ? 9.885 6.605 10.368 1.00 94.12 166 GLY A O 1
ATOM 1369 N N . HIS A 1 167 ? 12.094 6.877 10.654 1.00 94.81 167 HIS A N 1
ATOM 1370 C CA . HIS A 1 167 ? 11.989 8.117 11.433 1.00 94.81 167 HIS A CA 1
ATOM 1371 C C . HIS A 1 167 ? 11.431 9.306 10.644 1.00 94.81 167 HIS A C 1
ATOM 1373 O O . HIS A 1 167 ? 10.889 10.218 11.251 1.00 94.81 167 HIS A O 1
ATOM 1379 N N . GLU A 1 168 ? 11.591 9.321 9.321 1.00 95.69 168 GLU A N 1
ATOM 1380 C CA . GLU A 1 168 ? 11.061 10.391 8.471 1.00 95.69 168 GLU A CA 1
ATOM 1381 C C . GLU A 1 168 ? 9.602 10.124 8.069 1.00 95.69 168 GLU A C 1
ATOM 1383 O O . GLU A 1 168 ? 8.868 11.053 7.736 1.00 95.69 168 GLU A O 1
ATOM 1388 N N . VAL A 1 169 ? 9.186 8.852 8.088 1.00 92.56 169 VAL A N 1
ATOM 1389 C CA . VAL A 1 169 ? 7.837 8.412 7.702 1.00 92.56 169 VAL A CA 1
ATOM 1390 C C . VAL A 1 169 ? 6.835 8.511 8.861 1.00 92.56 169 VAL A C 1
ATOM 1392 O O . VAL A 1 169 ? 5.663 8.804 8.611 1.00 92.56 169 VAL A O 1
ATOM 1395 N N . LEU A 1 170 ? 7.272 8.200 10.090 1.00 87.56 170 LEU A N 1
ATOM 1396 C CA . LEU A 1 170 ? 6.455 8.168 11.316 1.00 87.56 170 LEU A CA 1
ATOM 1397 C C . LEU A 1 170 ? 6.250 9.565 11.913 1.00 87.56 170 LEU A C 1
ATOM 1399 O O . LEU A 1 170 ? 5.100 9.840 12.326 1.00 87.56 170 LEU A O 1
#

InterPro domains:
  IPR003385 Glycoside hydrolase, family 77 [PF02446] (1-169)
  IPR003385 Glycoside hydrolase, family 77 [PTHR32438] (1-169)
  IPR017853 Glycoside hydrolase superfamily [SSF51445] (1-169)

Mean predicted aligned error: 2.9 Å

Nearest PDB structures (foldseek):
  2x1i-assembly1_A  TM=9.907E-01  e=6.119E-19  Thermus brockianus
  5jiw-assembly1_A  TM=9.877E-01  e=1.345E-18  Thermus aquaticus
  2oww-assembly1_A  TM=9.885E-01  e=1.436E-18  Thermus thermophilus
  6lx2-assembly1_A  TM=9.868E-01  e=1.534E-18  Solanum tuberosum
  6m6t-assembly8_H  TM=9.772E-01  e=2.926E-16  Streptococcus agalactiae